Protein AF-A0A0B7AG49-F1 (afdb_monomer_lite)

Organism: NCBI:txid1028688

pLDDT: mean 81.67, std 16.76, range [40.41, 96.12]

Sequence (73 aa):
TMRYHLKPVRMAIIKKSGNNRCWRGCGEIGTLLHCWWDCKLVQPLWKSVWRFLRDLELEIPFDPAIPLLGIYP

Secondary structure (DSSP, 8-state):
-------HHHHS-----S--B-TTSSSSB--HHIIIII-TTTHHHHHHHHHHHHHTT------THHHHH----

Structure (mmCIF, N/CA/C/O backbone):
data_AF-A0A0B7AG49-F1
#
_entry.id   AF-A0A0B7AG49-F1
#
loop_
_atom_site.group_PDB
_atom_site.id
_atom_site.type_symbol
_atom_site.label_atom_id
_atom_site.label_alt_id
_atom_site.label_comp_id
_atom_site.label_asym_id
_atom_site.label_entity_id
_atom_site.label_seq_id
_atom_site.pdbx_PDB_ins_code
_atom_site.Cartn_x
_atom_site.Cartn_y
_atom_site.Cartn_z
_atom_site.occupancy
_atom_site.B_iso_or_equiv
_atom_site.auth_seq_id
_atom_site.auth_comp_id
_atom_site.auth_asym_id
_atom_site.auth_atom_id
_atom_site.pdbx_PDB_model_num
ATOM 1 N N . THR A 1 1 ? 4.489 -18.332 21.390 1.00 47.72 1 THR A N 1
ATOM 2 C CA . THR A 1 1 ? 3.873 -17.728 20.188 1.00 47.72 1 THR A CA 1
ATOM 3 C C . THR A 1 1 ? 4.911 -17.642 19.091 1.00 47.72 1 THR A C 1
ATOM 5 O O . THR A 1 1 ? 5.909 -16.956 19.277 1.00 47.72 1 THR A O 1
ATOM 8 N N . MET A 1 2 ? 4.746 -18.393 18.000 1.00 40.41 2 MET A N 1
ATOM 9 C CA . MET A 1 2 ? 5.715 -18.424 16.896 1.00 40.41 2 MET A CA 1
ATOM 10 C C . MET A 1 2 ? 5.710 -17.080 16.162 1.00 40.41 2 MET A C 1
ATOM 12 O O . MET A 1 2 ? 4.749 -16.749 15.475 1.00 40.41 2 MET A O 1
ATOM 16 N N . ARG A 1 3 ? 6.771 -16.286 16.333 1.00 52.38 3 ARG A N 1
ATOM 17 C CA . ARG A 1 3 ? 6.992 -15.047 15.580 1.00 52.38 3 ARG A CA 1
ATOM 18 C C . ARG A 1 3 ? 7.945 -15.345 14.427 1.00 52.38 3 ARG A C 1
ATOM 20 O O . ARG A 1 3 ? 9.148 -15.488 14.632 1.00 52.38 3 ARG A O 1
ATOM 27 N N . TYR A 1 4 ? 7.415 -15.446 13.212 1.00 56.81 4 TYR A N 1
ATOM 28 C CA . TYR A 1 4 ? 8.235 -15.517 12.005 1.00 56.81 4 TYR A CA 1
ATOM 29 C C . TYR A 1 4 ? 8.775 -14.120 11.687 1.00 56.81 4 TYR A C 1
ATOM 31 O O . TYR A 1 4 ? 8.149 -13.341 10.976 1.00 56.81 4 TYR A O 1
ATOM 39 N N . HIS A 1 5 ? 9.946 -13.782 12.224 1.00 49.88 5 HIS A N 1
ATOM 40 C CA . HIS A 1 5 ? 10.670 -12.582 11.811 1.00 49.88 5 HIS A CA 1
ATOM 41 C C . HIS A 1 5 ? 11.528 -12.900 10.582 1.00 49.88 5 HIS A C 1
ATOM 43 O O . HIS A 1 5 ? 12.715 -13.213 10.685 1.00 49.88 5 HIS A O 1
ATOM 49 N N . LEU A 1 6 ? 10.940 -12.796 9.390 1.00 55.12 6 LEU A N 1
ATOM 50 C CA . LEU A 1 6 ? 11.739 -12.561 8.189 1.00 55.12 6 LEU A CA 1
ATOM 51 C C . LEU A 1 6 ? 12.310 -11.146 8.303 1.00 55.12 6 LEU A C 1
ATOM 53 O O . LEU A 1 6 ? 11.556 -10.181 8.399 1.00 55.12 6 LEU A O 1
ATOM 57 N N . LYS A 1 7 ? 13.644 -11.015 8.336 1.00 57.25 7 LYS A N 1
ATOM 58 C CA . LYS A 1 7 ? 14.302 -9.700 8.361 1.00 57.25 7 LYS A CA 1
ATOM 59 C C . LYS A 1 7 ? 13.704 -8.828 7.242 1.00 57.25 7 LYS A C 1
ATOM 61 O O . LYS A 1 7 ? 13.728 -9.290 6.098 1.00 57.25 7 LYS A O 1
ATOM 66 N N . PRO A 1 8 ? 13.256 -7.587 7.512 1.00 52.62 8 PRO A N 1
ATOM 67 C CA . PRO A 1 8 ? 12.755 -6.675 6.478 1.00 52.62 8 PRO A CA 1
ATOM 68 C C . PRO A 1 8 ? 13.752 -6.512 5.328 1.00 52.62 8 PRO A C 1
ATOM 70 O O . PRO A 1 8 ? 13.366 -6.514 4.166 1.00 52.62 8 PRO A O 1
ATOM 73 N N . VAL A 1 9 ? 15.053 -6.533 5.650 1.00 49.09 9 VAL A N 1
ATOM 74 C CA . VAL A 1 9 ? 16.159 -6.601 4.684 1.00 49.09 9 VAL A CA 1
ATOM 75 C C . VAL A 1 9 ? 15.970 -7.710 3.652 1.00 49.09 9 VAL A C 1
ATOM 77 O O . VAL A 1 9 ? 16.198 -7.468 2.482 1.00 49.09 9 VAL A O 1
ATOM 80 N N . ARG A 1 10 ? 15.527 -8.914 4.028 1.00 50.19 10 ARG A N 1
ATOM 81 C CA . ARG A 1 10 ? 15.359 -10.026 3.081 1.00 50.19 10 ARG A CA 1
ATOM 82 C C . ARG A 1 10 ? 14.095 -9.929 2.230 1.00 50.19 10 ARG A C 1
ATOM 84 O O . ARG A 1 10 ? 14.136 -10.391 1.097 1.00 50.19 10 ARG A O 1
ATOM 91 N N . MET A 1 11 ? 13.019 -9.312 2.725 1.00 53.62 11 MET A N 1
ATOM 92 C CA . MET A 1 11 ? 11.830 -9.039 1.900 1.00 53.62 11 MET A CA 1
ATOM 93 C C . MET A 1 11 ? 12.034 -7.844 0.958 1.00 53.62 11 MET A C 1
ATOM 95 O O . MET A 1 11 ? 11.512 -7.847 -0.151 1.00 53.62 11 MET A O 1
ATOM 99 N N . ALA A 1 12 ? 12.830 -6.854 1.373 1.00 51.72 12 ALA A N 1
ATOM 100 C CA . ALA A 1 12 ? 13.165 -5.672 0.581 1.00 51.72 12 ALA A CA 1
ATOM 101 C C . ALA A 1 12 ? 14.357 -5.871 -0.374 1.00 51.72 12 ALA A C 1
ATOM 103 O O . ALA A 1 12 ? 14.648 -4.961 -1.152 1.00 51.72 12 ALA A O 1
ATOM 104 N N . ILE A 1 13 ? 15.032 -7.035 -0.377 1.00 53.56 13 ILE A N 1
ATOM 105 C CA . ILE A 1 13 ? 15.951 -7.410 -1.468 1.00 53.56 13 ILE A CA 1
ATOM 106 C C . ILE A 1 13 ? 15.093 -7.731 -2.698 1.00 53.56 13 ILE A C 1
ATOM 108 O O . ILE A 1 13 ? 14.915 -8.875 -3.114 1.00 53.56 13 ILE A O 1
ATOM 112 N N . ILE A 1 14 ? 14.560 -6.673 -3.304 1.00 59.00 14 ILE A N 1
ATOM 113 C CA . ILE A 1 14 ? 14.296 -6.626 -4.731 1.00 59.00 14 ILE A CA 1
ATOM 114 C C . ILE A 1 14 ? 15.647 -6.974 -5.349 1.00 59.00 14 ILE A C 1
ATOM 116 O O . ILE A 1 14 ? 16.614 -6.219 -5.204 1.00 59.00 14 ILE A O 1
ATOM 120 N N . LYS A 1 15 ? 15.766 -8.161 -5.960 1.00 53.66 15 LYS A N 1
ATOM 121 C CA . LYS A 1 15 ? 16.935 -8.458 -6.792 1.00 53.66 15 LYS A CA 1
ATOM 122 C C . LYS A 1 15 ? 17.104 -7.243 -7.701 1.00 53.66 15 LYS A C 1
ATOM 124 O O . LYS A 1 15 ? 16.125 -6.837 -8.319 1.00 53.66 15 LYS A O 1
ATOM 129 N N . LYS A 1 16 ? 18.309 -6.668 -7.795 1.00 55.94 16 LYS A N 1
ATOM 130 C CA . LYS A 1 16 ? 18.656 -5.721 -8.867 1.00 55.94 16 LYS A CA 1
ATOM 131 C C . LYS A 1 16 ? 18.608 -6.465 -10.215 1.00 55.94 16 LYS A C 1
ATOM 133 O O . LYS A 1 16 ? 19.612 -6.588 -10.902 1.00 55.94 16 LYS A O 1
ATOM 138 N N . SER A 1 17 ? 17.473 -7.054 -10.583 1.00 59.56 17 SER A N 1
ATOM 1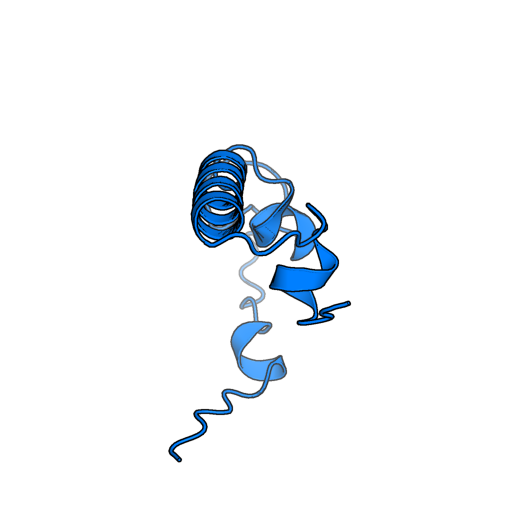39 C CA . SER A 1 17 ? 17.174 -7.318 -11.975 1.00 59.56 17 SER A CA 1
ATOM 140 C C . SER A 1 17 ? 17.167 -5.954 -12.647 1.00 59.56 17 SER A C 1
ATOM 142 O O . SER A 1 17 ? 16.590 -5.018 -12.097 1.00 59.56 17 SER A O 1
ATOM 144 N N . GLY A 1 18 ? 17.777 -5.820 -13.825 1.00 66.25 18 GLY A N 1
ATOM 145 C CA . GLY A 1 18 ? 17.732 -4.564 -14.589 1.00 66.25 18 GLY A CA 1
ATOM 146 C C . GLY A 1 18 ? 16.305 -4.067 -14.881 1.00 66.25 18 GLY A C 1
ATOM 147 O O . GLY A 1 18 ? 16.124 -2.946 -15.336 1.00 66.25 18 GLY A O 1
ATOM 148 N N . ASN A 1 19 ? 15.287 -4.885 -14.591 1.00 8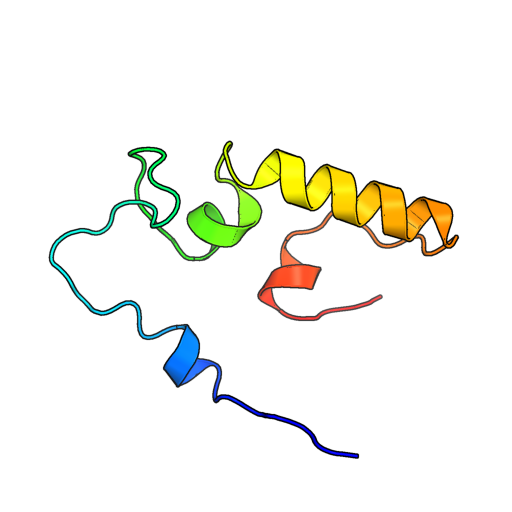0.44 19 ASN A N 1
ATOM 149 C CA . ASN A 1 19 ? 13.891 -4.499 -14.578 1.00 80.44 19 ASN A CA 1
ATOM 150 C C . ASN A 1 19 ? 13.505 -3.837 -13.242 1.00 80.44 19 ASN A C 1
ATOM 152 O O . ASN A 1 19 ? 13.293 -4.519 -12.240 1.00 80.44 19 ASN A O 1
ATOM 156 N N . ASN A 1 20 ? 13.384 -2.511 -13.259 1.00 86.00 20 ASN A N 1
ATOM 157 C CA . ASN A 1 20 ? 12.872 -1.696 -12.158 1.00 86.00 20 ASN A CA 1
ATOM 158 C C . ASN A 1 20 ? 11.354 -1.467 -12.246 1.00 86.00 20 ASN A C 1
ATOM 160 O O . ASN A 1 20 ? 10.863 -0.535 -11.617 1.00 86.00 20 ASN A O 1
ATOM 164 N N . ARG A 1 21 ? 10.610 -2.242 -13.047 1.00 92.25 21 ARG A N 1
ATOM 165 C CA . ARG A 1 21 ? 9.153 -2.098 -13.176 1.00 92.25 21 ARG A CA 1
ATOM 166 C C . ARG A 1 21 ? 8.412 -2.762 -12.021 1.00 92.25 21 ARG A C 1
ATOM 168 O O . ARG A 1 21 ? 8.914 -3.665 -11.356 1.00 92.25 21 ARG A O 1
ATOM 175 N N . CYS A 1 22 ? 7.185 -2.312 -11.807 1.00 91.75 22 CYS A N 1
ATOM 176 C CA . CYS A 1 22 ? 6.280 -2.816 -10.793 1.00 91.75 22 CYS A CA 1
ATOM 177 C C . CYS A 1 22 ? 6.070 -4.328 -10.930 1.00 91.75 22 CYS A C 1
ATOM 179 O O . CYS A 1 22 ? 5.645 -4.816 -11.979 1.00 91.75 22 CYS A O 1
ATOM 181 N N . TRP A 1 23 ? 6.299 -5.071 -9.844 1.00 87.50 23 TRP A N 1
ATOM 182 C CA . TRP A 1 23 ? 6.154 -6.533 -9.827 1.00 87.50 23 TRP A CA 1
ATOM 183 C C . TRP A 1 23 ? 4.699 -7.004 -9.940 1.00 87.50 23 TRP A C 1
ATOM 185 O O . TRP A 1 23 ? 4.445 -8.182 -10.167 1.00 87.50 23 TRP A O 1
ATOM 195 N N . ARG A 1 24 ? 3.738 -6.080 -9.826 1.00 90.75 24 ARG A N 1
ATOM 196 C CA . ARG A 1 24 ? 2.321 -6.327 -10.126 1.00 90.75 24 ARG A CA 1
ATOM 197 C C . ARG A 1 24 ? 2.011 -6.297 -11.622 1.00 90.75 24 ARG A C 1
ATOM 199 O O . ARG A 1 24 ? 0.902 -6.643 -12.001 1.00 90.75 24 ARG A O 1
ATOM 206 N N . GLY A 1 25 ? 2.963 -5.883 -12.462 1.00 92.00 25 GLY A N 1
ATOM 207 C CA . GLY A 1 25 ? 2.816 -5.895 -13.917 1.00 92.00 25 GLY A CA 1
ATOM 208 C C . GLY A 1 25 ? 2.065 -4.698 -14.507 1.00 92.00 25 GLY A C 1
ATOM 209 O O . GLY A 1 25 ? 1.663 -4.764 -15.660 1.00 92.00 25 GLY A O 1
ATOM 210 N N . CYS A 1 26 ? 1.891 -3.592 -13.770 1.00 94.19 26 CYS A N 1
ATOM 211 C CA . CYS A 1 26 ? 1.200 -2.398 -14.289 1.00 94.19 26 CYS A CA 1
ATOM 212 C C . CYS A 1 26 ? 2.025 -1.571 -15.298 1.00 94.19 26 CYS A C 1
ATOM 214 O O . CYS A 1 26 ? 1.498 -0.642 -15.896 1.00 94.19 26 CYS A O 1
ATOM 216 N N . GLY A 1 27 ? 3.315 -1.881 -15.475 1.00 93.38 27 GLY A N 1
ATOM 217 C CA . GLY A 1 27 ? 4.206 -1.206 -16.426 1.00 93.38 27 GLY A CA 1
ATOM 218 C C . GLY A 1 27 ? 4.952 0.023 -15.889 1.00 93.38 27 GLY A C 1
ATOM 219 O O . GLY A 1 27 ? 5.947 0.413 -16.495 1.00 93.38 27 GLY A O 1
ATOM 220 N N . GLU A 1 28 ? 4.543 0.587 -14.750 1.00 94.31 28 GLU A N 1
ATOM 221 C CA . GLU A 1 28 ? 5.219 1.719 -14.092 1.00 94.31 28 GLU A CA 1
ATOM 222 C C . GLU A 1 28 ? 6.483 1.289 -13.321 1.00 94.31 28 GLU A C 1
ATOM 224 O O . GLU A 1 28 ? 6.734 0.096 -13.125 1.00 94.31 28 GLU A O 1
ATOM 229 N N . ILE A 1 29 ? 7.294 2.257 -12.873 1.00 93.31 29 ILE A N 1
ATOM 230 C CA . ILE A 1 29 ? 8.488 1.997 -12.053 1.00 93.31 29 ILE A CA 1
ATOM 231 C C . ILE A 1 29 ? 8.061 1.432 -10.694 1.00 93.31 29 ILE A C 1
ATOM 233 O O . ILE A 1 29 ? 7.301 2.032 -9.939 1.00 93.31 29 ILE A O 1
ATOM 237 N N . GLY A 1 30 ? 8.597 0.265 -10.366 1.00 91.88 30 GLY A N 1
ATOM 238 C CA . GLY A 1 30 ? 8.355 -0.449 -9.131 1.00 91.88 30 GLY A CA 1
ATOM 239 C C . GLY A 1 30 ? 9.186 0.079 -7.972 1.00 91.88 30 GLY A C 1
ATOM 240 O O . GLY A 1 30 ? 10.137 -0.572 -7.546 1.00 91.88 30 GLY A O 1
ATOM 241 N N . THR A 1 31 ? 8.809 1.232 -7.423 1.00 90.62 31 THR A N 1
ATOM 242 C CA . THR A 1 31 ? 9.261 1.621 -6.077 1.00 90.62 31 THR A CA 1
ATOM 243 C C . THR A 1 31 ? 8.531 0.787 -5.021 1.00 90.62 31 THR A C 1
ATOM 245 O O . THR A 1 31 ? 7.496 0.179 -5.309 1.00 90.62 31 THR A O 1
ATOM 248 N N . LEU A 1 32 ? 9.050 0.749 -3.788 1.00 85.62 32 LEU A N 1
ATOM 249 C CA . LEU A 1 32 ? 8.379 0.059 -2.682 1.00 85.62 32 LEU A CA 1
ATOM 250 C C . LEU A 1 32 ? 6.958 0.609 -2.478 1.00 85.62 32 LEU A C 1
ATOM 252 O O . LEU A 1 32 ? 6.007 -0.167 -2.486 1.00 85.62 32 LEU A O 1
ATOM 256 N N . LEU A 1 33 ? 6.829 1.938 -2.375 1.00 91.44 33 LEU A N 1
ATOM 257 C CA . LEU A 1 33 ? 5.551 2.631 -2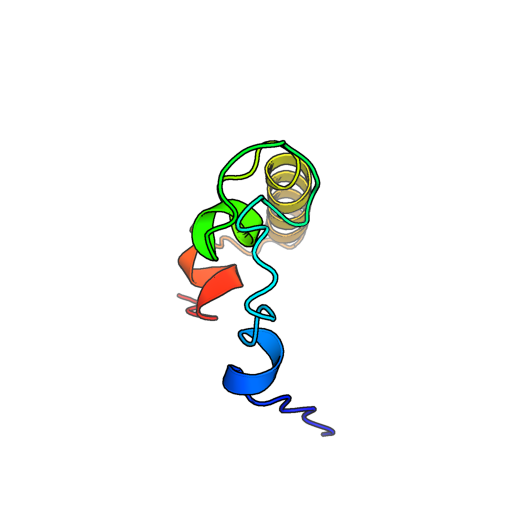.198 1.00 91.44 33 LEU A CA 1
ATOM 258 C C . LEU A 1 33 ? 4.603 2.369 -3.373 1.00 91.44 33 LEU A C 1
ATOM 260 O O . LEU A 1 33 ? 3.462 1.977 -3.154 1.00 91.44 33 LEU A O 1
ATOM 264 N N . HIS A 1 34 ? 5.086 2.475 -4.613 1.00 92.25 34 HIS A N 1
ATOM 265 C CA . HIS A 1 34 ? 4.247 2.222 -5.778 1.00 92.25 34 HIS A CA 1
ATOM 266 C C . HIS A 1 34 ? 3.732 0.782 -5.784 1.00 92.25 34 HIS A C 1
ATOM 268 O O . HIS A 1 34 ? 2.534 0.533 -5.872 1.00 92.25 34 HIS A O 1
ATOM 274 N N . CYS A 1 35 ? 4.627 -0.192 -5.649 1.00 90.56 35 CYS A N 1
ATOM 275 C CA . CYS A 1 35 ? 4.259 -1.597 -5.762 1.00 90.56 35 CYS A CA 1
ATOM 276 C C . CYS A 1 35 ? 3.309 -2.090 -4.670 1.00 90.56 35 CYS A C 1
ATOM 278 O O . CYS A 1 35 ? 2.611 -3.086 -4.876 1.00 90.56 35 CYS A O 1
ATOM 280 N N . TRP A 1 36 ? 3.348 -1.453 -3.503 1.00 90.12 36 TRP A N 1
ATOM 281 C CA . TRP A 1 36 ? 2.564 -1.851 -2.345 1.00 90.12 36 TRP A CA 1
ATOM 282 C C . TRP A 1 36 ? 1.364 -0.961 -2.090 1.00 90.12 36 TRP A C 1
ATOM 284 O O . TRP A 1 36 ? 0.442 -1.452 -1.464 1.00 90.12 36 TRP A O 1
ATOM 294 N N . TRP A 1 37 ? 1.331 0.282 -2.559 1.00 92.88 37 TRP A N 1
ATOM 295 C CA . TRP A 1 37 ? 0.247 1.218 -2.269 1.00 92.88 37 TRP A CA 1
ATOM 296 C C . TRP A 1 37 ? -0.264 1.916 -3.529 1.00 92.88 37 TRP A C 1
ATOM 298 O O . TRP A 1 37 ? -1.413 1.692 -3.900 1.00 92.88 37 TRP A O 1
ATOM 308 N N . ASP A 1 38 ? 0.558 2.707 -4.228 1.00 93.56 38 ASP A N 1
ATOM 309 C CA . ASP A 1 38 ? 0.055 3.578 -5.312 1.00 93.56 38 ASP A CA 1
ATOM 310 C C . ASP A 1 38 ? -0.393 2.813 -6.565 1.00 93.56 38 ASP A C 1
ATOM 312 O O . ASP A 1 38 ? -1.182 3.322 -7.365 1.00 93.56 38 ASP A O 1
ATOM 316 N N . CYS A 1 39 ? 0.105 1.590 -6.769 1.00 94.88 39 CYS A N 1
ATOM 317 C CA . CYS A 1 39 ? -0.201 0.803 -7.953 1.00 94.88 39 CYS A CA 1
ATOM 318 C C . CYS A 1 39 ? -1.712 0.600 -8.084 1.00 94.88 39 CYS A C 1
ATOM 320 O O . CYS A 1 39 ? -2.374 0.031 -7.212 1.00 94.88 39 CYS A O 1
ATOM 322 N N . LYS A 1 40 ? -2.256 0.993 -9.240 1.00 95.31 40 LYS A N 1
ATOM 323 C CA . LYS A 1 40 ? -3.688 0.876 -9.555 1.00 95.31 40 LYS A CA 1
ATOM 324 C C . LYS A 1 40 ? -4.215 -0.555 -9.445 1.00 95.31 40 LYS A C 1
ATOM 326 O O . LYS A 1 40 ? -5.389 -0.740 -9.152 1.00 95.31 40 LYS A O 1
ATOM 331 N N . LEU A 1 41 ? -3.359 -1.558 -9.649 1.00 95.94 41 LEU A N 1
ATOM 332 C CA . LEU A 1 41 ? -3.718 -2.971 -9.488 1.00 95.94 41 LEU A CA 1
ATOM 333 C C . LEU A 1 41 ? -3.806 -3.399 -8.013 1.00 95.94 41 LEU A C 1
ATOM 335 O O . LEU A 1 41 ? -4.455 -4.391 -7.702 1.00 95.94 41 LEU A O 1
ATOM 339 N N . VAL A 1 42 ? -3.165 -2.661 -7.105 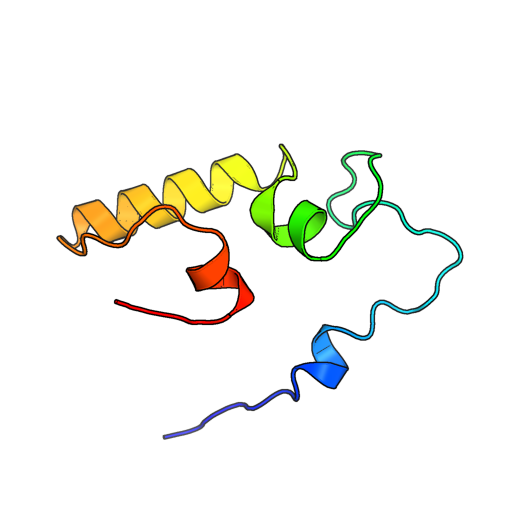1.00 93.94 42 VAL A N 1
ATOM 340 C CA . VAL A 1 42 ? -3.119 -2.949 -5.661 1.00 93.94 42 VAL A CA 1
ATOM 341 C C . VAL A 1 42 ? -4.161 -2.149 -4.887 1.00 93.94 42 VAL A C 1
ATOM 343 O O . VAL A 1 42 ? -4.703 -2.639 -3.902 1.00 93.94 42 VAL A O 1
ATOM 346 N N . GLN A 1 43 ? -4.515 -0.954 -5.354 1.00 94.25 43 GLN A N 1
ATOM 347 C CA . GLN A 1 43 ? -5.540 -0.114 -4.731 1.00 94.25 43 GLN A CA 1
ATOM 348 C C . GLN A 1 43 ? -6.881 -0.833 -4.451 1.00 94.25 43 GLN A C 1
ATOM 350 O O . GLN A 1 43 ? -7.413 -0.662 -3.352 1.00 94.25 43 GLN A O 1
ATOM 355 N N . PRO A 1 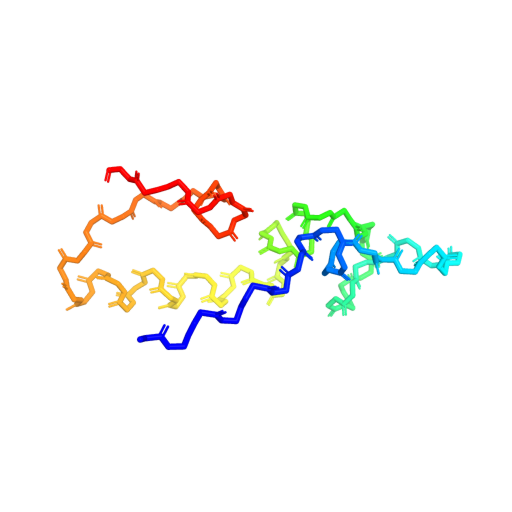44 ? -7.438 -1.672 -5.354 1.00 96.12 44 PRO A N 1
ATOM 356 C CA . PRO A 1 44 ? -8.652 -2.437 -5.062 1.00 96.12 44 PRO A CA 1
ATOM 357 C C . PRO A 1 44 ? -8.514 -3.360 -3.846 1.00 96.12 44 PRO A C 1
ATOM 359 O O . PRO A 1 44 ? -9.435 -3.428 -3.035 1.00 96.12 44 PRO A O 1
ATOM 362 N N . LEU A 1 45 ? -7.355 -4.011 -3.679 1.00 93.94 45 LEU A N 1
ATOM 363 C CA . LEU A 1 45 ? -7.080 -4.882 -2.535 1.00 93.94 45 LEU A CA 1
ATOM 364 C C . LEU A 1 45 ? -7.172 -4.099 -1.223 1.00 93.94 45 LEU A C 1
ATOM 366 O O . LEU A 1 45 ? -7.898 -4.507 -0.320 1.00 93.94 45 LEU A O 1
ATOM 370 N N . TRP A 1 46 ? -6.486 -2.958 -1.121 1.00 93.31 46 TRP A N 1
ATOM 371 C CA . TRP A 1 46 ? -6.502 -2.169 0.113 1.00 93.31 46 TRP A CA 1
ATOM 372 C C . TRP A 1 46 ? -7.870 -1.586 0.423 1.00 93.31 46 TRP A C 1
ATOM 374 O O . TRP A 1 46 ? -8.279 -1.600 1.578 1.00 93.31 46 TRP A O 1
ATOM 384 N N . LYS A 1 47 ? -8.633 -1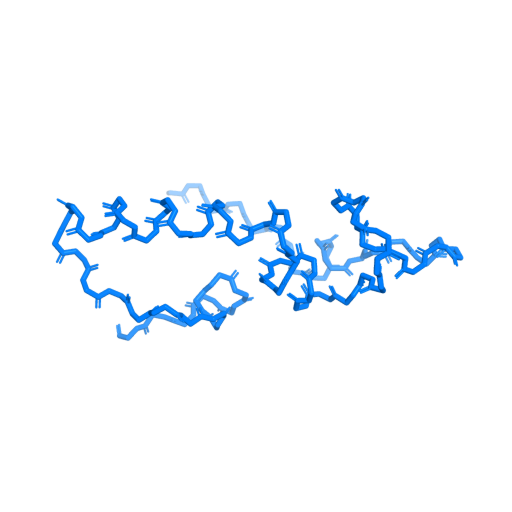.159 -0.586 1.00 94.81 47 LYS A N 1
ATOM 385 C CA . LYS A 1 47 ? -10.020 -0.722 -0.372 1.00 94.81 47 LYS A CA 1
ATOM 386 C C . LYS A 1 47 ? -10.879 -1.837 0.229 1.00 94.81 47 LYS A C 1
ATOM 388 O O . LYS A 1 47 ? -11.659 -1.573 1.141 1.00 94.81 47 LYS A O 1
ATOM 393 N N . SER A 1 48 ? -10.721 -3.077 -0.239 1.00 95.81 48 SER A N 1
ATOM 394 C CA . SER A 1 48 ? -11.425 -4.232 0.330 1.00 95.81 48 SER A CA 1
ATOM 395 C C . SER A 1 48 ? -10.973 -4.553 1.753 1.00 95.81 48 SER A C 1
ATOM 397 O O . SER A 1 48 ? -11.826 -4.782 2.607 1.00 95.81 48 SER A O 1
ATOM 399 N N . VAL A 1 49 ? -9.664 -4.526 2.022 1.00 94.00 49 VAL A N 1
ATOM 400 C CA . VAL A 1 49 ? -9.113 -4.742 3.370 1.00 94.00 49 VAL A CA 1
ATOM 401 C C . VAL A 1 49 ? -9.643 -3.689 4.342 1.00 94.00 49 VAL A C 1
ATOM 403 O O . VAL A 1 49 ? -10.122 -4.039 5.413 1.00 94.00 49 VAL A O 1
ATOM 406 N N . TRP A 1 50 ? -9.642 -2.412 3.962 1.00 94.44 50 TRP A N 1
ATOM 407 C CA . TRP A 1 50 ? -10.151 -1.348 4.830 1.00 94.44 50 TRP A CA 1
ATOM 408 C C . TRP A 1 50 ? -11.656 -1.387 5.034 1.00 94.44 50 TRP A C 1
ATOM 410 O O . TRP A 1 50 ? -12.125 -1.058 6.120 1.00 94.44 50 TRP A O 1
ATOM 420 N N . ARG A 1 51 ? -12.423 -1.790 4.016 1.00 95.69 51 ARG A N 1
ATOM 421 C CA . ARG A 1 51 ? -13.854 -2.036 4.201 1.00 95.69 51 ARG A CA 1
ATOM 422 C C . ARG A 1 51 ? -14.070 -3.134 5.239 1.00 95.69 51 ARG A C 1
ATOM 424 O O . ARG A 1 51 ? -14.821 -2.919 6.173 1.00 95.69 51 ARG A O 1
ATOM 431 N N . PHE A 1 52 ? -13.336 -4.241 5.128 1.00 95.00 52 PHE A N 1
ATOM 432 C CA . PHE A 1 52 ? -13.413 -5.334 6.095 1.00 95.00 52 PHE A CA 1
ATOM 433 C C . PHE A 1 52 ? -13.021 -4.898 7.516 1.00 95.00 52 PHE A C 1
ATOM 435 O O . PHE A 1 52 ? -13.692 -5.262 8.471 1.00 95.00 52 PHE A O 1
ATOM 442 N N . LEU A 1 53 ? -11.972 -4.085 7.669 1.00 93.00 53 LEU A N 1
ATOM 443 C CA . LEU A 1 53 ? -11.586 -3.540 8.977 1.00 93.00 53 LEU A CA 1
ATOM 444 C C . LEU A 1 53 ? -12.684 -2.647 9.569 1.00 93.00 53 LEU A C 1
ATOM 446 O O . LEU A 1 53 ? -12.983 -2.753 10.754 1.00 93.00 53 LEU A O 1
ATOM 450 N N . ARG A 1 54 ? -13.332 -1.826 8.740 1.00 93.25 54 ARG A N 1
ATOM 451 C CA . ARG A 1 54 ? -14.471 -1.004 9.165 1.00 93.25 54 ARG A CA 1
ATOM 452 C C . ARG A 1 54 ? -15.681 -1.843 9.564 1.00 93.25 54 ARG A C 1
ATOM 454 O O . ARG A 1 54 ? -16.343 -1.501 10.533 1.00 93.25 54 ARG A O 1
ATOM 461 N N . ASP A 1 55 ? -15.942 -2.936 8.850 1.00 95.44 55 ASP A N 1
ATOM 462 C CA . ASP A 1 55 ? -17.015 -3.880 9.186 1.00 95.44 55 ASP A CA 1
ATOM 463 C C . ASP A 1 55 ? -16.757 -4.576 10.541 1.00 95.44 55 ASP A C 1
ATOM 465 O O . ASP A 1 55 ? -17.690 -5.053 11.179 1.00 95.44 55 ASP A O 1
ATOM 469 N N . LEU A 1 56 ? -15.499 -4.604 10.997 1.00 95.56 56 LEU A N 1
ATOM 470 C CA . LEU A 1 56 ? -15.086 -5.045 12.334 1.00 95.56 56 LEU A CA 1
ATOM 471 C C . LEU A 1 56 ? -15.013 -3.901 13.362 1.00 95.56 56 LEU A C 1
ATOM 473 O O . LEU A 1 56 ? -14.436 -4.092 14.429 1.00 95.56 56 LEU A O 1
ATOM 477 N N . GLU A 1 57 ? -15.544 -2.719 13.038 1.00 93.12 57 GLU A N 1
ATOM 478 C CA . GLU A 1 57 ? -15.509 -1.512 13.881 1.00 93.12 57 GLU A CA 1
ATOM 479 C C . GLU A 1 57 ? -14.083 -1.012 14.204 1.00 93.12 57 GLU A C 1
ATOM 481 O O . GLU A 1 57 ? -13.865 -0.251 15.145 1.00 93.12 57 GLU A O 1
ATOM 486 N N . LEU A 1 58 ? -13.086 -1.396 13.397 1.00 90.12 58 LEU A N 1
ATOM 487 C CA . LEU A 1 58 ? -11.717 -0.894 13.507 1.00 90.12 58 LEU A CA 1
ATOM 488 C C . LEU A 1 58 ? -11.555 0.362 12.641 1.00 90.12 58 LEU A C 1
ATOM 490 O O . LEU A 1 58 ? -11.320 0.287 11.430 1.00 90.12 58 LEU A O 1
ATOM 494 N N . GLU A 1 59 ? -11.654 1.534 13.268 1.00 87.06 59 GLU A N 1
ATOM 495 C CA . GLU A 1 59 ? -11.447 2.833 12.615 1.00 87.06 59 GLU A CA 1
ATOM 496 C C . GLU A 1 59 ? -9.956 3.142 12.412 1.00 87.06 59 GLU A C 1
ATOM 498 O O . GLU A 1 59 ? -9.349 3.972 13.084 1.00 87.06 59 GLU A O 1
ATOM 503 N N . ILE A 1 60 ? -9.344 2.446 11.456 1.00 90.00 60 ILE A N 1
ATOM 504 C CA . ILE A 1 60 ? -7.937 2.629 11.088 1.00 90.00 60 ILE A CA 1
ATOM 505 C C . ILE A 1 60 ? -7.839 3.613 9.902 1.00 90.00 60 ILE A C 1
ATOM 507 O O . ILE A 1 60 ? -8.532 3.418 8.894 1.00 90.00 60 ILE A O 1
ATOM 511 N N . PRO A 1 61 ? -6.969 4.647 9.950 1.00 91.31 61 PRO A N 1
ATOM 512 C CA . PRO A 1 61 ? -6.827 5.606 8.852 1.00 91.31 61 PRO A CA 1
ATOM 513 C C . PRO A 1 61 ? -6.362 4.917 7.562 1.00 91.31 61 PRO A C 1
ATOM 515 O O . PRO A 1 61 ? -5.598 3.959 7.604 1.00 91.31 61 PRO A O 1
ATOM 518 N N . PHE A 1 62 ? -6.826 5.379 6.395 1.00 90.62 62 PHE A N 1
ATOM 519 C CA . PHE A 1 62 ? -6.411 4.837 5.091 1.00 90.62 62 PHE A CA 1
ATOM 520 C C . PHE A 1 62 ? -5.046 5.401 4.680 1.00 90.62 62 PHE A C 1
ATOM 522 O O . PHE A 1 62 ? -4.954 6.266 3.810 1.00 90.62 62 PHE A O 1
ATOM 529 N N . ASP A 1 63 ? -3.998 4.931 5.352 1.00 91.12 63 ASP A N 1
ATOM 530 C CA . ASP A 1 63 ? -2.639 5.462 5.247 1.00 91.12 63 ASP A CA 1
ATOM 531 C C . ASP A 1 63 ? -1.639 4.362 4.829 1.00 91.12 63 ASP A C 1
ATOM 533 O O . ASP A 1 63 ? -1.640 3.282 5.432 1.00 91.12 63 ASP A O 1
ATOM 537 N N . PRO A 1 64 ? -0.754 4.607 3.840 1.00 90.56 64 PRO A N 1
ATOM 538 C CA . PRO A 1 64 ? 0.313 3.675 3.464 1.00 90.56 64 PRO A CA 1
ATOM 539 C C . PRO A 1 64 ? 1.284 3.313 4.599 1.00 90.56 64 PRO A C 1
ATOM 541 O O . PRO A 1 64 ? 1.913 2.253 4.536 1.00 90.56 64 PRO A O 1
ATOM 544 N N . ALA A 1 65 ? 1.429 4.142 5.633 1.00 90.06 65 ALA A N 1
ATOM 545 C CA . ALA A 1 65 ? 2.297 3.882 6.779 1.00 90.06 65 ALA A CA 1
ATOM 546 C C . ALA A 1 65 ? 1.888 2.617 7.547 1.00 90.06 65 ALA A C 1
ATOM 548 O O . ALA A 1 65 ? 2.750 1.916 8.077 1.00 90.06 65 ALA A O 1
ATOM 549 N N . ILE A 1 66 ? 0.603 2.260 7.559 1.00 87.69 66 ILE A N 1
ATOM 550 C CA . ILE A 1 66 ? 0.126 1.049 8.236 1.00 87.69 66 ILE A CA 1
ATOM 551 C C . ILE A 1 66 ? 0.671 -0.216 7.553 1.00 87.69 66 ILE A C 1
ATOM 553 O O . ILE A 1 66 ? 1.380 -0.981 8.206 1.00 87.69 66 ILE A O 1
ATOM 557 N N . PRO A 1 67 ? 0.438 -0.460 6.249 1.00 83.00 67 PRO A N 1
ATOM 558 C CA . PRO A 1 67 ? 0.929 -1.664 5.593 1.00 83.00 67 PRO A CA 1
ATOM 559 C C . PRO A 1 67 ? 2.435 -1.646 5.321 1.00 83.00 67 PRO A C 1
ATOM 561 O O . PRO A 1 67 ? 3.033 -2.714 5.201 1.00 83.00 67 PRO A O 1
ATOM 564 N N . LEU A 1 68 ? 3.059 -0.468 5.211 1.00 85.38 68 LEU A N 1
ATOM 565 C CA . LEU A 1 68 ? 4.495 -0.362 4.930 1.00 85.38 68 LEU A CA 1
ATOM 566 C C . LEU A 1 68 ? 5.363 -0.367 6.187 1.00 85.38 68 LEU A C 1
ATOM 568 O O . LEU A 1 68 ? 6.465 -0.916 6.155 1.00 85.38 68 LEU A O 1
ATOM 572 N N . LEU A 1 69 ? 4.897 0.261 7.268 1.00 85.25 69 LEU A N 1
ATOM 573 C CA . LEU A 1 69 ? 5.685 0.505 8.480 1.00 85.25 69 LEU A CA 1
ATOM 574 C C . LEU A 1 69 ? 5.079 -0.146 9.731 1.00 85.25 69 LEU A C 1
ATOM 576 O O . LEU A 1 69 ? 5.767 -0.242 10.743 1.00 85.25 69 LEU A O 1
ATOM 580 N N . GLY A 1 70 ? 3.830 -0.621 9.678 1.00 84.25 70 GLY A N 1
ATOM 581 C CA . GLY A 1 70 ? 3.157 -1.240 10.823 1.00 84.25 70 GLY A CA 1
ATOM 582 C C . GLY A 1 70 ? 2.826 -0.252 11.942 1.00 84.25 70 GLY A C 1
ATOM 583 O O . GLY A 1 70 ? 2.700 -0.664 13.093 1.00 84.25 70 GLY A O 1
ATOM 584 N N . ILE A 1 71 ? 2.731 1.040 11.621 1.00 84.62 71 ILE A N 1
ATOM 585 C CA . ILE A 1 71 ? 2.389 2.086 12.585 1.00 84.62 71 ILE A CA 1
ATOM 586 C C . ILE A 1 71 ? 0.870 2.076 12.750 1.00 84.62 71 ILE A C 1
ATOM 588 O O . ILE A 1 71 ? 0.149 2.506 11.852 1.00 84.62 71 ILE A O 1
ATOM 592 N N . TYR A 1 72 ? 0.399 1.545 13.876 1.00 79.88 72 TYR A N 1
ATOM 593 C CA . TYR A 1 72 ? -0.997 1.644 14.298 1.00 79.88 72 TYR A CA 1
ATOM 594 C C . TYR A 1 72 ? -1.169 2.873 15.205 1.00 79.88 72 TYR A C 1
ATOM 596 O O . TYR A 1 72 ? -0.226 3.188 15.939 1.00 79.88 72 TYR A O 1
ATOM 604 N N . PRO A 1 73 ? -2.314 3.574 15.129 1.00 73.25 73 PRO A N 1
ATOM 605 C CA . PRO A 1 73 ? -2.658 4.623 16.086 1.00 73.25 73 PRO A CA 1
ATOM 606 C C . PRO A 1 73 ? -2.814 4.083 17.515 1.00 73.25 73 PRO A C 1
ATOM 608 O O . PRO A 1 73 ? -3.097 2.871 17.674 1.00 73.25 73 PRO A O 1
#

Radius of gyration: 14.46 Å; chains: 1; bounding box: 36×24×37 Å

Foldseek 3Di:
DDDPDPDVVVVPCPPPPVDQCAPVPQRHGHDPCCNQPVPPSNPVVLVVVVVVCVVVVNPFDSDPCCVPPVDTD